Protein AF-A0A4R3KQB3-F1 (afdb_monomer_lite)

Organism: NCBI:txid496056

Radius of gyration: 24.51 Å; chains: 1; bounding box: 63×49×78 Å

Structure (mmCIF, N/CA/C/O backbone):
data_AF-A0A4R3KQB3-F1
#
_entry.id   AF-A0A4R3KQB3-F1
#
loop_
_atom_site.group_PDB
_atom_site.id
_atom_site.type_symbol
_atom_site.label_atom_id
_atom_site.label_alt_id
_atom_site.label_comp_id
_atom_site.label_asym_id
_atom_site.label_entity_id
_atom_site.label_seq_id
_atom_site.pdbx_PDB_ins_code
_atom_site.Cartn_x
_atom_site.Cartn_y
_atom_site.Cartn_z
_atom_site.occupancy
_atom_site.B_iso_or_equiv
_atom_site.auth_seq_id
_atom_site.auth_comp_id
_atom_site.auth_asym_id
_atom_site.auth_atom_id
_atom_site.pdbx_PDB_model_num
ATOM 1 N N . MET A 1 1 ? -39.737 34.691 57.017 1.00 41.12 1 MET A N 1
ATOM 2 C CA . MET A 1 1 ? -39.659 33.401 56.303 1.00 41.12 1 MET A CA 1
ATOM 3 C C . MET A 1 1 ? -38.590 33.532 55.230 1.00 41.12 1 MET A C 1
ATOM 5 O O . MET A 1 1 ? -38.744 34.349 54.334 1.00 41.12 1 MET A O 1
ATOM 9 N N . ASN A 1 2 ? -37.489 32.803 55.422 1.00 34.84 2 ASN A N 1
ATOM 10 C CA . ASN A 1 2 ? -36.414 32.495 54.461 1.00 34.84 2 ASN A CA 1
ATOM 11 C C . ASN A 1 2 ? -37.022 31.913 53.158 1.00 34.84 2 ASN A C 1
ATOM 13 O O . ASN A 1 2 ? -38.152 31.440 53.210 1.00 34.84 2 ASN A O 1
ATOM 17 N N . SER A 1 3 ? -36.413 31.830 51.975 1.00 37.66 3 SER A N 1
ATOM 18 C CA . SER A 1 3 ? -35.065 32.058 51.437 1.00 37.66 3 SER A CA 1
ATOM 19 C C . SER A 1 3 ? -35.160 31.828 49.916 1.00 37.66 3 SER A C 1
ATOM 21 O O . SER A 1 3 ? -35.868 30.925 49.488 1.00 37.66 3 SER A O 1
ATOM 23 N N . GLU A 1 4 ? -34.424 32.624 49.146 1.00 45.06 4 GLU A N 1
ATOM 24 C CA . GLU A 1 4 ? -33.653 32.274 47.939 1.00 45.06 4 GLU A CA 1
ATOM 25 C C . GLU A 1 4 ? -34.172 31.302 46.840 1.00 45.06 4 GLU A C 1
ATOM 27 O O . GLU A 1 4 ? -34.366 30.110 47.038 1.00 45.06 4 GLU A O 1
ATOM 32 N N . ASN A 1 5 ? -34.079 31.837 45.611 1.00 39.31 5 ASN A N 1
ATOM 33 C CA . ASN A 1 5 ? -33.344 31.314 44.442 1.00 39.31 5 ASN A CA 1
ATOM 34 C C . ASN A 1 5 ? -34.011 30.481 43.319 1.00 39.31 5 ASN A C 1
ATOM 36 O O . ASN A 1 5 ? -34.298 29.300 43.443 1.00 39.31 5 ASN A O 1
ATOM 40 N N . THR A 1 6 ? -33.956 31.111 42.132 1.00 44.25 6 THR A N 1
ATOM 41 C CA . THR A 1 6 ? -33.338 30.621 40.880 1.00 44.25 6 THR A CA 1
ATOM 42 C C . THR A 1 6 ? -34.015 29.507 40.077 1.00 44.25 6 THR A C 1
ATOM 44 O O . THR A 1 6 ? -33.903 28.334 40.403 1.00 44.25 6 THR A O 1
ATOM 47 N N . THR A 1 7 ? -34.468 29.858 38.864 1.00 42.91 7 THR A N 1
ATOM 48 C CA . THR A 1 7 ? -34.022 29.222 37.595 1.00 42.91 7 THR A CA 1
ATOM 49 C C . THR A 1 7 ? -34.316 30.187 36.430 1.00 42.91 7 THR A C 1
ATOM 51 O O . THR A 1 7 ? -35.461 30.401 36.058 1.00 42.91 7 THR A O 1
ATOM 54 N N . ARG A 1 8 ? -33.389 31.073 36.047 1.00 41.16 8 ARG A N 1
ATOM 55 C CA . ARG A 1 8 ? -32.377 30.938 34.977 1.00 41.16 8 ARG A CA 1
ATOM 56 C C . ARG A 1 8 ? -32.925 30.420 33.633 1.00 41.16 8 ARG A C 1
ATOM 58 O O . ARG A 1 8 ? -33.374 29.291 33.503 1.00 41.16 8 ARG A O 1
ATOM 65 N N . THR A 1 9 ? -32.821 31.298 32.640 1.00 47.97 9 THR A N 1
ATOM 66 C CA . THR A 1 9 ? -33.126 31.137 31.216 1.00 47.97 9 THR A CA 1
ATOM 67 C C . THR A 1 9 ? -32.441 29.926 30.577 1.00 47.97 9 THR A C 1
ATOM 69 O O . THR A 1 9 ? -31.258 29.688 30.810 1.00 47.97 9 THR A O 1
ATOM 72 N N . VAL A 1 10 ? -33.127 29.239 29.656 1.00 47.41 10 VAL A N 1
ATOM 73 C CA . VAL A 1 10 ? -32.458 28.404 28.647 1.00 47.41 10 VAL A CA 1
ATOM 74 C C . VAL A 1 10 ? -32.983 28.795 27.272 1.00 47.41 10 VAL A C 1
ATOM 76 O O . VAL A 1 10 ? -34.023 28.340 26.807 1.00 47.41 10 VAL A O 1
ATOM 79 N N . LYS A 1 11 ? -32.237 29.696 26.621 1.00 48.09 11 LYS A N 1
ATOM 80 C CA . LYS A 1 11 ? -32.301 29.887 25.172 1.00 48.09 11 LYS A CA 1
ATOM 81 C C . LYS A 1 11 ? -32.080 28.519 24.532 1.00 48.09 11 LYS A C 1
ATOM 83 O O . LYS A 1 11 ? -31.092 27.865 24.855 1.00 48.09 11 LYS A O 1
ATOM 88 N N . HIS A 1 12 ? -32.978 28.128 23.635 1.00 45.66 12 HIS A N 1
ATOM 89 C CA . HIS A 1 12 ? -32.886 26.942 22.788 1.00 45.66 12 HIS A CA 1
ATOM 90 C C . HIS A 1 12 ? -31.635 27.036 21.891 1.00 45.66 12 HIS A C 1
ATOM 92 O O . HIS A 1 12 ? -31.685 27.439 20.731 1.00 45.66 12 HIS A O 1
ATOM 98 N N . LYS A 1 13 ? -30.475 26.746 22.477 1.00 54.75 13 LYS A N 1
ATOM 99 C CA . LYS A 1 13 ? -29.158 26.684 21.851 1.00 54.75 13 LYS A CA 1
ATOM 100 C C . LYS A 1 13 ? -28.779 25.206 21.868 1.00 54.75 13 LYS A C 1
ATOM 102 O O . LYS A 1 13 ? -28.925 24.582 22.911 1.00 54.75 13 LYS A O 1
ATOM 107 N N . TYR A 1 14 ? -28.300 24.696 20.736 1.00 42.12 14 TYR A N 1
ATOM 108 C CA . TYR A 1 14 ? -27.950 23.295 20.443 1.00 42.12 14 TYR A CA 1
ATOM 109 C C . TYR A 1 14 ? -29.062 22.442 19.817 1.00 42.12 14 TYR A C 1
ATOM 111 O O . TYR A 1 14 ? -29.553 21.483 20.399 1.00 42.12 14 TYR A O 1
ATOM 119 N N . LEU A 1 15 ? -29.348 22.716 18.544 1.00 47.34 15 LEU A N 1
ATOM 120 C CA . LEU A 1 15 ? -29.460 21.619 17.583 1.00 47.34 15 LEU A CA 1
ATOM 121 C C . LEU A 1 15 ? -28.033 21.372 17.070 1.00 47.34 15 LEU A C 1
ATOM 123 O O . LEU A 1 15 ? -27.449 22.308 16.521 1.00 47.34 15 LEU A O 1
ATOM 127 N N . PRO A 1 16 ? -27.407 20.202 17.297 1.00 48.03 16 PRO A N 1
ATOM 128 C CA . PRO A 1 16 ? -26.085 19.956 16.748 1.00 48.03 16 PRO A CA 1
ATOM 129 C C . PRO A 1 16 ? -26.219 19.830 15.230 1.00 48.03 16 PRO A C 1
ATOM 131 O O . PRO A 1 16 ? -26.742 18.844 14.710 1.00 48.03 16 PRO A O 1
ATOM 134 N N . GLU A 1 17 ? -25.752 20.855 14.520 1.00 48.25 17 GLU A N 1
ATOM 135 C CA . GLU A 1 17 ? -25.461 20.779 13.094 1.00 48.25 17 GLU A CA 1
ATOM 136 C C . GLU A 1 17 ? -24.644 19.505 12.841 1.00 48.25 17 GLU A C 1
ATOM 138 O O . GLU A 1 17 ? -23.624 19.261 13.497 1.00 48.25 17 GLU A O 1
ATOM 143 N N . ARG A 1 18 ? -25.098 18.654 11.913 1.00 54.56 18 ARG A N 1
ATOM 144 C CA . ARG A 1 18 ? -24.304 17.508 11.464 1.00 54.56 18 ARG A CA 1
ATOM 145 C C . ARG A 1 18 ? -23.001 18.058 10.886 1.00 54.56 18 ARG A C 1
ATOM 147 O O . ARG A 1 18 ? -22.992 18.525 9.752 1.00 54.56 18 ARG A O 1
ATOM 154 N N . LYS A 1 19 ? -21.902 17.992 11.646 1.00 42.66 19 LYS A N 1
ATOM 155 C CA . LYS A 1 19 ? -20.562 18.287 11.129 1.00 42.66 19 LYS A CA 1
ATOM 156 C C . LYS A 1 19 ? -20.290 17.348 9.958 1.00 42.66 19 LYS A C 1
ATOM 158 O O . LYS A 1 19 ? -20.030 16.160 10.147 1.00 42.66 19 LYS A O 1
ATOM 163 N N . THR A 1 20 ? -20.352 17.869 8.741 1.00 46.00 20 THR A N 1
ATOM 164 C CA . THR A 1 20 ? -19.884 17.164 7.552 1.00 46.00 20 THR A CA 1
ATOM 165 C C . THR A 1 20 ? -18.359 17.122 7.614 1.00 46.00 20 THR A C 1
ATOM 167 O O . THR A 1 20 ? -17.689 18.049 7.167 1.00 46.00 20 THR A O 1
ATOM 170 N N . TYR A 1 21 ? -17.791 16.065 8.203 1.00 52.44 21 TYR A N 1
ATOM 171 C CA . TYR A 1 21 ? -16.358 15.769 8.105 1.00 52.44 21 TYR A CA 1
ATOM 172 C C . TYR A 1 21 ? -16.040 15.348 6.664 1.00 52.44 21 TYR A C 1
ATOM 174 O O . TYR A 1 21 ? -15.957 14.165 6.337 1.00 52.44 21 TYR A O 1
ATOM 182 N N . GLY A 1 22 ? -15.917 16.338 5.784 1.00 51.94 22 GLY A N 1
ATOM 183 C CA . GLY A 1 22 ? -15.695 16.163 4.351 1.00 51.94 22 GLY A CA 1
ATOM 184 C C . GLY A 1 22 ? -14.323 15.599 3.966 1.00 51.94 22 GLY A C 1
ATOM 185 O O . GLY A 1 22 ? -14.093 15.387 2.781 1.00 51.94 22 GLY A O 1
ATOM 186 N N . SER A 1 23 ? -13.408 15.332 4.909 1.00 52.44 23 SER A N 1
ATOM 187 C CA . SER A 1 23 ? -12.014 15.016 4.546 1.00 52.44 23 SER A CA 1
ATOM 188 C C . SER A 1 23 ? -11.146 14.272 5.576 1.00 52.44 23 SER A C 1
ATOM 190 O O . SER A 1 23 ? -10.038 13.883 5.217 1.00 52.44 23 SER A O 1
ATOM 192 N N . ASP A 1 24 ? -11.595 13.995 6.807 1.00 62.44 24 ASP A N 1
ATOM 193 C CA . ASP A 1 24 ? -10.672 13.600 7.904 1.00 62.44 24 ASP A CA 1
ATOM 194 C C . ASP A 1 24 ? -10.711 12.123 8.308 1.00 62.44 24 ASP A C 1
ATOM 196 O O . ASP A 1 24 ? -10.375 11.745 9.429 1.00 62.44 24 ASP A O 1
ATOM 200 N N . ILE A 1 25 ? -11.105 11.239 7.396 1.00 81.06 25 ILE A N 1
ATOM 201 C CA . ILE A 1 25 ? -10.982 9.807 7.659 1.00 81.06 25 ILE A CA 1
ATOM 202 C C . ILE A 1 25 ? -9.606 9.355 7.166 1.00 81.06 25 ILE A C 1
ATOM 204 O O . ILE A 1 25 ? -9.387 9.171 5.969 1.00 81.06 25 ILE A O 1
ATOM 208 N N . ARG A 1 26 ? -8.676 9.164 8.107 1.00 84.12 26 ARG A N 1
ATOM 209 C CA . ARG A 1 26 ? -7.267 8.802 7.859 1.00 84.12 26 ARG A CA 1
ATOM 210 C C . ARG A 1 26 ? -7.093 7.647 6.867 1.00 84.12 26 ARG A C 1
ATOM 212 O O . ARG A 1 26 ? -6.274 7.744 5.955 1.00 84.12 26 ARG A O 1
ATOM 219 N N . TRP A 1 27 ? -7.894 6.583 6.980 1.00 87.31 27 TRP A N 1
ATOM 220 C CA . TRP A 1 27 ? -7.807 5.451 6.049 1.00 87.31 27 TRP A CA 1
ATOM 221 C C . TRP A 1 27 ? -8.227 5.824 4.618 1.00 87.31 27 TRP A C 1
ATOM 223 O O . TRP A 1 27 ? -7.650 5.299 3.670 1.00 87.31 27 TRP A O 1
ATOM 233 N N . LYS A 1 28 ? -9.160 6.774 4.433 1.00 90.19 28 LYS A N 1
ATOM 234 C CA . LYS A 1 28 ? -9.552 7.279 3.103 1.00 90.19 28 LYS A CA 1
ATOM 235 C C . LYS A 1 28 ? -8.426 8.087 2.460 1.00 90.19 28 LYS A C 1
ATOM 237 O O . LYS A 1 28 ? -8.166 7.923 1.271 1.00 90.19 28 LYS A O 1
ATOM 242 N N . GLN A 1 29 ? -7.726 8.911 3.242 1.00 89.69 29 GLN A N 1
ATOM 243 C CA . GLN A 1 29 ? -6.551 9.654 2.769 1.00 89.69 29 GLN A CA 1
ATOM 244 C 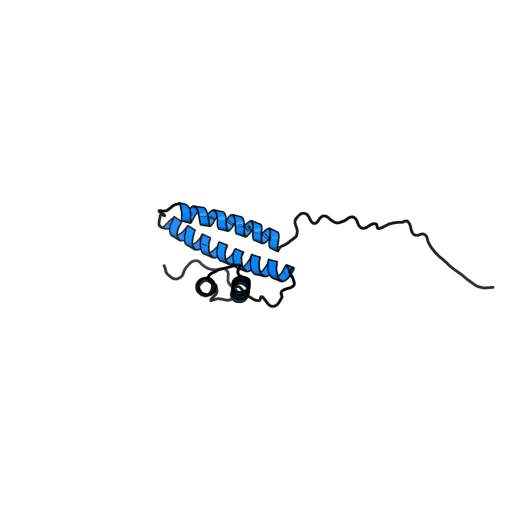C . GLN A 1 29 ? -5.418 8.701 2.364 1.00 89.69 29 GLN A C 1
ATOM 246 O O . GLN A 1 29 ? -4.840 8.837 1.287 1.00 89.69 29 GLN A O 1
ATOM 251 N N . ARG A 1 30 ? -5.140 7.676 3.182 1.00 91.69 30 ARG A N 1
ATOM 252 C CA . ARG A 1 30 ? -4.155 6.645 2.825 1.00 91.69 30 ARG A CA 1
ATOM 253 C C . ARG A 1 30 ? -4.562 5.858 1.586 1.00 91.69 30 ARG A C 1
ATOM 255 O O . ARG A 1 30 ? -3.711 5.602 0.741 1.00 91.69 30 ARG A O 1
ATOM 262 N N . LEU A 1 31 ? -5.844 5.521 1.447 1.00 93.12 31 LEU A N 1
ATOM 263 C CA . LEU A 1 31 ? -6.358 4.826 0.268 1.00 93.12 31 LEU A CA 1
ATOM 264 C C . LEU A 1 31 ? -6.164 5.665 -1.000 1.00 93.12 31 LEU A C 1
ATOM 266 O O . LEU A 1 31 ? -5.801 5.125 -2.040 1.00 93.12 31 LEU A O 1
ATOM 270 N N . HIS A 1 32 ? -6.364 6.981 -0.922 1.00 94.25 32 HIS A N 1
A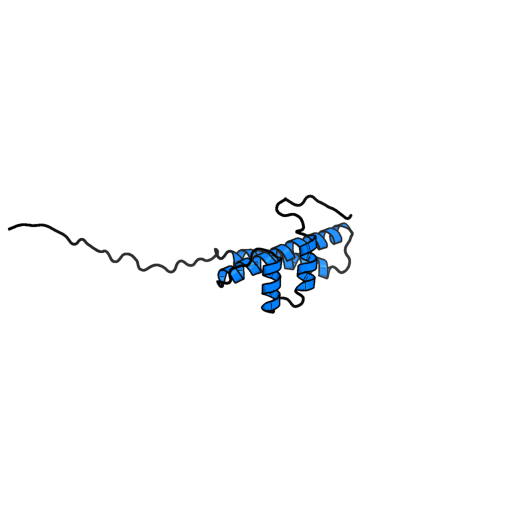TOM 271 C CA . HIS A 1 32 ? -6.077 7.889 -2.034 1.00 94.25 32 HIS A CA 1
ATOM 272 C C . HIS A 1 32 ? -4.600 7.858 -2.441 1.00 94.25 32 HIS A C 1
ATOM 274 O O . HIS A 1 32 ? -4.286 7.734 -3.624 1.00 94.25 32 HIS A O 1
ATOM 280 N N . ASN A 1 33 ? -3.690 7.902 -1.467 1.00 91.81 33 ASN A N 1
ATOM 281 C CA . ASN A 1 33 ? -2.253 7.817 -1.731 1.00 91.81 33 ASN A CA 1
ATOM 282 C C . ASN A 1 33 ? -1.862 6.459 -2.327 1.00 91.81 33 ASN A C 1
ATOM 284 O O . ASN A 1 33 ? -1.119 6.417 -3.303 1.00 91.81 33 ASN A O 1
ATOM 288 N N . TYR A 1 34 ? -2.422 5.364 -1.805 1.00 94.19 34 TYR A N 1
ATOM 289 C CA . TYR A 1 34 ? -2.241 4.025 -2.367 1.00 94.19 34 TYR A CA 1
ATOM 290 C C . TYR A 1 34 ? -2.717 3.944 -3.823 1.00 94.19 34 TYR A C 1
ATOM 292 O O . TYR A 1 34 ? -2.006 3.422 -4.671 1.00 94.19 34 TYR A O 1
ATOM 300 N N . LYS A 1 35 ? -3.882 4.509 -4.158 1.00 95.56 35 LYS A N 1
ATOM 301 C CA . LYS A 1 35 ? -4.382 4.510 -5.543 1.00 95.56 35 LYS A CA 1
ATOM 302 C C . LYS A 1 35 ? -3.445 5.247 -6.502 1.00 95.56 35 LYS A C 1
ATOM 304 O O . LYS A 1 35 ? -3.234 4.787 -7.620 1.00 95.56 35 LYS A O 1
ATOM 309 N N . LYS A 1 36 ? -2.863 6.370 -6.068 1.00 96.12 36 LYS A N 1
ATOM 310 C CA . LYS A 1 36 ? -1.858 7.104 -6.856 1.00 96.12 36 LYS A CA 1
ATOM 311 C C . LYS A 1 36 ? -0.585 6.281 -7.062 1.00 96.12 36 LYS A C 1
ATOM 313 O O . LYS A 1 36 ? -0.117 6.177 -8.190 1.00 96.12 36 LYS A O 1
ATOM 318 N N . ALA A 1 37 ? -0.076 5.682 -5.986 1.00 94.12 37 ALA A N 1
ATOM 319 C CA . ALA A 1 37 ? 1.074 4.781 -5.998 1.00 94.12 37 ALA A CA 1
ATOM 320 C C . ALA A 1 37 ? 0.881 3.617 -6.976 1.00 94.12 37 ALA A C 1
ATOM 322 O O . ALA A 1 37 ? 1.681 3.396 -7.881 1.00 94.12 37 ALA A O 1
ATOM 323 N N . PHE A 1 38 ? -0.261 2.945 -6.852 1.00 94.38 38 PHE A N 1
ATOM 324 C CA . PHE A 1 38 ? -0.634 1.816 -7.686 1.00 94.38 38 PHE A CA 1
ATOM 325 C C . PHE A 1 38 ? -0.770 2.205 -9.163 1.00 94.38 38 PHE A C 1
ATOM 327 O O . PHE A 1 38 ? -0.287 1.494 -10.035 1.00 94.38 38 PHE A O 1
ATOM 334 N N . SER A 1 39 ? -1.352 3.372 -9.459 1.00 95.38 39 SER A N 1
ATOM 335 C CA . SER A 1 39 ? -1.411 3.882 -10.833 1.00 95.38 39 SER A CA 1
ATOM 336 C C . SER A 1 39 ? -0.020 4.137 -11.420 1.00 95.38 39 SER A C 1
ATOM 338 O O . SER A 1 39 ? 0.189 3.885 -12.603 1.00 95.38 39 SER A O 1
ATOM 340 N N . GLN A 1 40 ? 0.938 4.610 -10.621 1.00 93.69 40 GLN A N 1
ATOM 341 C CA . GLN A 1 40 ? 2.315 4.787 -11.079 1.00 93.69 40 GLN A CA 1
ATOM 342 C C . GLN A 1 40 ? 3.012 3.443 -11.321 1.00 93.69 40 GLN A C 1
ATOM 344 O O . GLN A 1 40 ? 3.669 3.285 -12.347 1.00 93.69 40 GLN A O 1
ATOM 349 N N . LEU A 1 41 ? 2.828 2.473 -10.423 1.00 92.81 41 LEU A N 1
ATOM 350 C CA . LEU A 1 41 ? 3.328 1.109 -10.593 1.00 92.81 41 LEU A CA 1
ATOM 351 C C . LEU A 1 41 ? 2.789 0.471 -11.883 1.00 92.81 41 LEU A C 1
ATOM 353 O O . LEU A 1 41 ? 3.554 -0.106 -12.652 1.00 92.81 41 LEU A O 1
ATOM 357 N N . GLN A 1 42 ? 1.494 0.644 -12.162 1.00 93.81 42 GLN A N 1
ATOM 358 C CA . GLN A 1 42 ? 0.862 0.123 -13.373 1.00 93.81 42 GLN A CA 1
ATOM 359 C C . GLN A 1 42 ? 1.532 0.661 -14.645 1.00 93.81 42 GLN A C 1
ATOM 361 O O . GLN A 1 42 ? 1.800 -0.106 -15.562 1.00 93.81 42 GLN A O 1
ATOM 366 N N . LYS A 1 43 ? 1.908 1.947 -14.673 1.00 93.00 43 LYS A N 1
ATOM 367 C CA . LYS A 1 43 ? 2.627 2.532 -15.819 1.00 93.00 43 LYS A CA 1
ATOM 368 C C . LYS A 1 43 ? 3.974 1.860 -16.083 1.00 93.00 43 LYS A C 1
ATOM 370 O O . LYS A 1 43 ? 4.363 1.755 -17.241 1.00 93.00 43 LYS A O 1
ATOM 375 N N . PHE A 1 44 ? 4.692 1.434 -15.040 1.00 90.88 44 PHE A N 1
ATOM 376 C CA . PHE A 1 44 ? 5.939 0.684 -15.215 1.00 90.88 44 PHE A CA 1
ATOM 377 C C . PHE A 1 44 ? 5.670 -0.709 -15.793 1.00 90.88 44 PHE A C 1
ATOM 379 O O . PHE A 1 44 ? 6.347 -1.115 -16.733 1.00 90.88 44 PHE A O 1
ATOM 386 N N . ILE A 1 45 ? 4.653 -1.409 -15.281 1.00 89.25 45 ILE A N 1
ATOM 387 C CA . ILE A 1 45 ? 4.261 -2.746 -15.757 1.00 89.25 45 ILE A CA 1
ATOM 388 C C . ILE A 1 45 ? 3.815 -2.700 -17.228 1.00 89.25 45 ILE A C 1
ATOM 390 O O . ILE A 1 45 ? 4.202 -3.552 -18.028 1.00 89.25 45 ILE A O 1
ATOM 394 N N . ASP A 1 46 ? 3.055 -1.674 -17.610 1.00 92.56 46 ASP A N 1
ATOM 395 C CA . ASP A 1 46 ? 2.515 -1.528 -18.964 1.00 92.56 46 ASP A CA 1
ATOM 396 C C . ASP A 1 46 ? 3.601 -1.213 -20.010 1.00 92.56 46 ASP A C 1
ATOM 398 O O . ASP A 1 46 ? 3.401 -1.451 -21.203 1.00 92.56 46 ASP A O 1
ATOM 402 N N . LYS A 1 47 ? 4.768 -0.707 -19.585 1.00 87.38 47 LYS A N 1
ATOM 403 C CA . LYS A 1 47 ? 5.838 -0.248 -20.482 1.00 87.38 47 LYS A CA 1
ATOM 404 C C . LYS A 1 47 ? 6.561 -1.385 -21.225 1.00 87.38 47 LYS A C 1
ATOM 406 O O . LYS A 1 47 ? 7.228 -1.102 -22.215 1.00 87.38 47 LYS A O 1
ATOM 411 N N . ARG A 1 48 ? 6.378 -2.654 -20.820 1.00 76.31 48 ARG A N 1
ATOM 412 C CA . ARG A 1 48 ? 6.924 -3.920 -21.389 1.00 76.31 48 ARG A CA 1
ATOM 413 C C . ARG A 1 48 ? 8.454 -4.043 -21.494 1.00 76.31 48 ARG A C 1
ATOM 415 O O . ARG A 1 48 ? 8.962 -5.142 -21.314 1.00 76.31 48 ARG A O 1
ATOM 422 N N . THR A 1 49 ? 9.176 -2.963 -21.767 1.00 90.44 49 THR A N 1
ATOM 423 C CA . THR A 1 49 ? 10.640 -2.878 -21.817 1.00 90.44 49 THR A CA 1
ATOM 424 C C . THR A 1 49 ? 11.091 -1.692 -20.977 1.00 90.44 49 THR A C 1
ATOM 426 O O . THR A 1 49 ? 10.685 -0.558 -21.244 1.00 90.44 49 THR A O 1
ATOM 429 N N . LEU A 1 50 ? 11.917 -1.959 -19.970 1.00 91.25 50 LEU A N 1
ATOM 430 C CA . LEU A 1 50 ? 12.466 -0.967 -19.051 1.00 91.25 50 LEU A CA 1
ATOM 431 C C . LEU A 1 50 ? 13.979 -0.891 -19.261 1.00 91.25 50 LEU A C 1
ATOM 433 O O . LEU A 1 50 ? 14.609 -1.888 -19.604 1.00 91.25 50 LEU A O 1
ATOM 437 N N . ASN A 1 51 ? 14.556 0.296 -19.091 1.00 93.75 51 ASN A N 1
ATOM 438 C CA . ASN A 1 51 ? 16.006 0.417 -18.934 1.00 93.75 51 ASN A CA 1
ATOM 439 C C . ASN A 1 51 ? 16.413 0.167 -17.469 1.00 93.75 51 ASN A C 1
ATOM 441 O O . ASN A 1 51 ? 15.561 0.135 -16.586 1.00 93.75 51 ASN A O 1
ATOM 445 N N . GLU A 1 52 ? 17.713 0.060 -17.201 1.00 92.00 52 GLU A N 1
ATOM 446 C CA . GLU A 1 52 ? 18.256 -0.225 -15.863 1.00 92.00 52 GLU A CA 1
ATOM 447 C C . GLU A 1 52 ? 17.737 0.730 -14.764 1.00 92.00 52 GLU A C 1
ATOM 449 O O . GLU A 1 52 ? 17.349 0.297 -13.679 1.00 92.00 52 GLU A O 1
ATOM 454 N N . LEU A 1 53 ? 17.646 2.034 -15.049 1.00 91.75 53 LEU A N 1
ATOM 455 C CA . LEU A 1 53 ? 17.122 3.019 -14.092 1.00 91.75 53 LEU A CA 1
ATOM 456 C C . LEU A 1 53 ? 15.617 2.850 -13.859 1.00 91.75 53 LEU A C 1
ATOM 458 O O . LEU A 1 53 ? 15.108 3.082 -12.763 1.00 91.75 53 LEU A O 1
ATOM 462 N N . GLU A 1 54 ? 14.884 2.459 -14.893 1.00 91.38 54 GLU A N 1
ATOM 463 C CA . GLU A 1 54 ? 13.449 2.219 -14.815 1.00 91.38 54 GLU A CA 1
ATOM 464 C C . GLU A 1 54 ? 13.117 0.905 -14.109 1.00 91.38 54 GLU A C 1
ATOM 466 O O . GLU A 1 54 ? 12.096 0.840 -13.430 1.00 91.38 54 GLU A O 1
ATOM 471 N N . GLU A 1 55 ? 13.978 -0.108 -14.202 1.00 90.81 55 GLU A N 1
ATOM 472 C CA . GLU A 1 55 ? 13.883 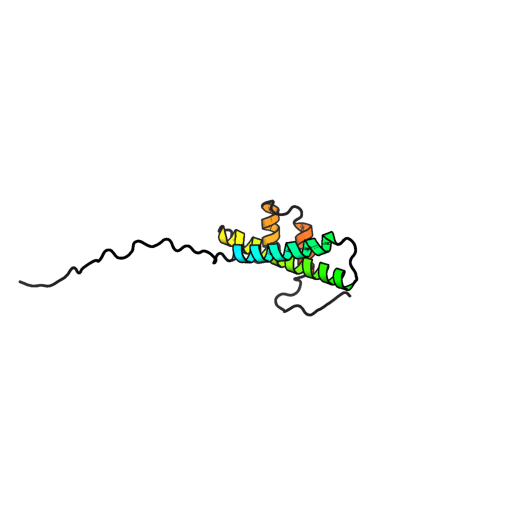-1.330 -13.398 1.00 90.81 55 GLU A CA 1
ATOM 473 C C . GLU A 1 55 ? 14.052 -1.018 -11.907 1.00 90.81 55 GLU A C 1
ATOM 475 O O . GLU A 1 55 ? 13.228 -1.434 -11.090 1.00 90.81 55 GLU A O 1
ATOM 480 N N . GLN A 1 56 ? 15.045 -0.198 -11.546 1.00 90.75 56 GLN A N 1
ATOM 481 C CA . GLN A 1 56 ? 15.192 0.298 -10.173 1.00 90.75 56 GLN A CA 1
ATOM 482 C C . GLN A 1 56 ? 13.969 1.117 -9.732 1.00 90.75 56 GLN A C 1
ATOM 484 O O . GLN A 1 56 ? 13.460 0.947 -8.622 1.00 90.75 56 GLN A O 1
ATOM 489 N N . GLY A 1 57 ? 13.449 1.968 -10.621 1.00 92.00 57 GLY A N 1
ATOM 490 C CA . GLY A 1 57 ? 12.222 2.730 -10.393 1.00 92.00 57 GLY A CA 1
ATOM 491 C C . GLY A 1 57 ? 10.994 1.844 -10.174 1.00 92.00 57 GLY A C 1
ATOM 492 O O . GLY A 1 57 ? 10.183 2.135 -9.294 1.00 92.00 57 GLY A O 1
ATOM 493 N N . LEU A 1 58 ? 10.870 0.743 -10.921 1.00 91.69 58 LEU A N 1
ATOM 494 C CA . LEU A 1 58 ? 9.815 -0.255 -10.754 1.00 91.69 58 LEU A CA 1
ATOM 495 C C . LEU A 1 58 ? 9.914 -0.935 -9.384 1.00 91.69 58 LEU A C 1
ATOM 497 O O . LEU A 1 58 ? 8.900 -1.021 -8.691 1.00 91.69 58 LEU A O 1
ATOM 501 N N . ILE A 1 59 ? 11.111 -1.371 -8.978 1.00 88.88 59 ILE A N 1
ATOM 502 C CA . ILE A 1 59 ? 11.342 -2.012 -7.672 1.00 88.88 59 ILE A CA 1
ATOM 503 C C . ILE A 1 59 ? 10.946 -1.059 -6.546 1.00 88.88 59 ILE A C 1
ATOM 505 O O . ILE A 1 59 ? 10.084 -1.391 -5.732 1.00 88.88 59 ILE A O 1
ATOM 509 N N . GLN A 1 60 ? 11.483 0.163 -6.556 1.00 89.50 60 GLN A N 1
ATOM 510 C CA . GLN A 1 60 ? 11.131 1.178 -5.566 1.00 89.50 60 GLN A CA 1
ATOM 511 C C . GLN A 1 60 ? 9.623 1.458 -5.580 1.00 89.50 60 GLN A C 1
ATOM 513 O O . GLN A 1 60 ? 9.008 1.612 -4.520 1.00 89.50 60 GLN A O 1
ATOM 518 N N . SER A 1 61 ? 9.016 1.504 -6.776 1.00 92.00 61 SER A N 1
ATOM 519 C CA . SER A 1 61 ? 7.583 1.739 -6.930 1.00 92.00 61 SER A CA 1
ATOM 520 C C . SER A 1 61 ? 6.717 0.640 -6.356 1.00 92.00 61 SER A C 1
ATOM 522 O O . SER A 1 61 ? 5.655 0.923 -5.797 1.00 92.00 61 SER A O 1
ATOM 524 N N . PHE A 1 62 ? 7.164 -0.599 -6.480 1.00 89.81 62 PHE A N 1
ATOM 525 C CA . PHE A 1 62 ? 6.512 -1.747 -5.891 1.00 89.81 62 PHE A CA 1
ATOM 526 C C . PHE A 1 62 ? 6.591 -1.699 -4.361 1.00 89.81 62 PHE A C 1
ATOM 528 O O . PHE A 1 62 ? 5.552 -1.762 -3.702 1.00 89.81 62 PHE A O 1
ATOM 535 N N . GLU A 1 63 ? 7.779 -1.464 -3.798 1.00 88.00 63 GLU A N 1
ATOM 536 C CA . GLU A 1 63 ? 8.008 -1.436 -2.347 1.00 88.00 63 GLU A CA 1
ATOM 537 C C . GLU A 1 63 ? 7.123 -0.411 -1.626 1.00 88.00 63 GLU A C 1
ATOM 539 O O . GLU A 1 63 ? 6.382 -0.766 -0.703 1.00 88.00 63 GLU A O 1
ATOM 544 N N . TYR A 1 64 ? 7.124 0.853 -2.072 1.00 88.81 64 TYR A N 1
ATOM 545 C CA . TYR A 1 64 ? 6.309 1.878 -1.408 1.00 88.81 64 TYR A CA 1
ATOM 546 C C . TYR A 1 64 ? 4.804 1.649 -1.631 1.00 88.81 64 TYR A C 1
ATOM 548 O O . TYR A 1 64 ? 3.985 1.986 -0.772 1.00 88.81 64 TYR A O 1
ATOM 556 N N . THR A 1 65 ? 4.408 1.043 -2.759 1.00 91.94 65 THR A N 1
ATOM 557 C CA . THR A 1 65 ? 3.005 0.676 -3.015 1.00 91.94 65 THR A CA 1
ATOM 558 C C . THR A 1 65 ? 2.546 -0.424 -2.058 1.00 91.94 65 THR A C 1
ATOM 560 O O . THR A 1 65 ? 1.458 -0.320 -1.483 1.00 91.94 65 THR A O 1
ATOM 563 N N . CYS A 1 66 ? 3.377 -1.444 -1.830 1.00 88.88 66 CYS A N 1
ATOM 564 C CA . CYS A 1 66 ? 3.123 -2.493 -0.845 1.00 88.88 66 CYS A CA 1
ATOM 565 C C . CYS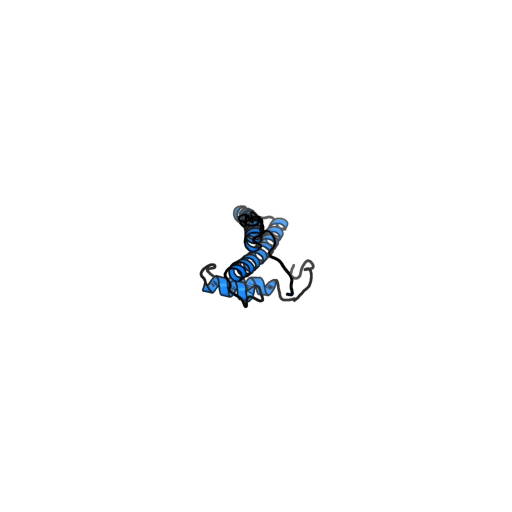 A 1 66 ? 3.069 -1.931 0.580 1.00 88.88 66 CYS A C 1
ATOM 567 O O . CYS A 1 66 ? 2.183 -2.311 1.352 1.00 88.88 66 CYS A O 1
ATOM 569 N N . GLU A 1 67 ? 3.950 -0.984 0.918 1.00 88.94 67 GLU A N 1
ATOM 570 C CA . GLU A 1 67 ? 3.927 -0.312 2.217 1.00 88.94 67 GLU A CA 1
ATOM 571 C C . GLU A 1 67 ? 2.609 0.443 2.455 1.00 88.94 67 GLU A C 1
ATOM 573 O O . GLU A 1 67 ? 1.977 0.343 3.514 1.00 88.94 67 GLU A O 1
ATOM 578 N N . LEU A 1 68 ? 2.154 1.188 1.448 1.00 91.19 68 LEU A N 1
ATOM 579 C CA . LEU A 1 68 ? 0.875 1.886 1.505 1.00 91.19 68 LEU A CA 1
ATOM 580 C C . LEU A 1 68 ? -0.297 0.906 1.620 1.00 91.19 68 LEU A C 1
ATOM 582 O O . LEU A 1 68 ? -1.214 1.172 2.398 1.00 91.19 68 LEU A O 1
ATOM 586 N N . ALA A 1 69 ? -0.257 -0.226 0.913 1.00 91.12 69 ALA A N 1
ATOM 587 C CA . ALA A 1 69 ? -1.316 -1.231 0.939 1.00 91.12 69 ALA A CA 1
ATOM 588 C C . ALA A 1 69 ? -1.569 -1.767 2.357 1.00 91.12 69 ALA A C 1
ATOM 590 O O . ALA A 1 69 ? -2.696 -1.696 2.852 1.00 91.12 69 ALA A O 1
ATOM 591 N N . TRP A 1 70 ? -0.531 -2.242 3.059 1.00 89.50 70 TRP A N 1
ATOM 592 C CA . TRP A 1 70 ? -0.720 -2.796 4.405 1.00 89.50 70 TRP A CA 1
ATOM 593 C C . TRP A 1 70 ? -1.101 -1.717 5.430 1.00 89.50 70 TRP A C 1
ATOM 595 O O . TRP A 1 70 ? -1.875 -1.985 6.351 1.00 89.50 70 TRP A O 1
ATOM 605 N N . ASN A 1 71 ? -0.633 -0.477 5.250 1.00 90.75 71 ASN A N 1
ATOM 606 C CA . ASN A 1 71 ? -1.043 0.654 6.082 1.00 90.75 71 ASN A CA 1
ATOM 607 C C . ASN A 1 71 ? -2.520 1.027 5.884 1.00 90.75 71 ASN A C 1
ATOM 609 O O . ASN A 1 71 ? -3.202 1.343 6.860 1.00 90.75 71 ASN A O 1
ATOM 613 N N . VAL A 1 72 ? -3.026 0.985 4.647 1.00 92.62 72 VAL A N 1
ATOM 614 C CA . VAL A 1 72 ? -4.455 1.178 4.351 1.00 92.62 72 VAL A CA 1
ATOM 615 C C . VAL A 1 72 ? -5.278 0.081 5.006 1.00 92.62 72 VAL A C 1
ATOM 617 O O . VAL A 1 72 ? -6.246 0.395 5.691 1.00 92.62 72 VAL A O 1
ATOM 620 N N . THR A 1 73 ? -4.873 -1.180 4.852 1.00 90.69 73 THR A N 1
ATOM 621 C CA . THR A 1 73 ? -5.538 -2.331 5.475 1.00 90.69 73 THR A CA 1
ATOM 622 C C . THR A 1 73 ? -5.614 -2.172 6.988 1.00 90.69 73 THR A C 1
ATOM 624 O O . THR A 1 73 ? -6.694 -2.283 7.566 1.00 90.69 73 THR A O 1
ATOM 627 N N . LYS A 1 74 ? -4.489 -1.842 7.632 1.00 90.69 74 LYS A N 1
ATOM 628 C CA . LYS A 1 74 ? -4.434 -1.588 9.073 1.00 90.69 74 LYS A CA 1
ATOM 629 C C . LYS A 1 74 ? -5.401 -0.481 9.488 1.00 90.69 74 LYS A C 1
ATOM 631 O O . LYS A 1 74 ? -6.235 -0.708 10.362 1.00 90.69 74 LYS A O 1
ATOM 636 N N . ASP A 1 75 ? -5.313 0.696 8.867 1.00 90.44 75 ASP A N 1
ATOM 637 C CA . ASP A 1 75 ? -6.125 1.854 9.257 1.00 90.44 75 ASP A CA 1
ATOM 638 C C . ASP A 1 75 ? -7.622 1.622 8.951 1.00 90.44 75 ASP A C 1
ATOM 640 O O . ASP A 1 75 ? -8.481 2.055 9.720 1.00 90.44 75 ASP A O 1
ATOM 644 N N . TYR A 1 76 ? -7.950 0.906 7.868 1.00 91.88 76 TYR A N 1
ATOM 645 C CA . TYR A 1 76 ? -9.321 0.532 7.513 1.00 91.88 76 TYR A CA 1
ATOM 646 C C . TYR A 1 76 ? -9.929 -0.414 8.549 1.00 91.88 76 TYR A C 1
ATOM 648 O O . TYR A 1 76 ? -10.996 -0.128 9.086 1.00 91.88 76 TYR A O 1
ATOM 656 N N . TYR A 1 77 ? -9.243 -1.507 8.880 1.00 90.12 77 TYR A N 1
ATOM 657 C CA . TYR A 1 77 ? -9.752 -2.480 9.845 1.00 90.12 77 TYR A CA 1
ATOM 658 C C . TYR A 1 77 ? -9.772 -1.937 11.273 1.00 90.12 77 TYR A C 1
ATOM 660 O O . TYR A 1 77 ? -10.738 -2.182 11.994 1.00 90.12 77 TYR A O 1
ATOM 668 N N . THR A 1 78 ? -8.800 -1.100 11.641 1.00 89.81 78 THR A N 1
ATOM 669 C CA . THR A 1 78 ? -8.835 -0.352 12.907 1.00 89.81 78 THR A CA 1
ATOM 670 C C . THR A 1 78 ? -10.081 0.536 12.978 1.00 89.81 78 THR A C 1
ATOM 672 O O . THR A 1 78 ? -10.770 0.556 13.994 1.00 89.81 78 THR A O 1
ATOM 675 N N . PHE A 1 79 ? -10.433 1.222 11.883 1.00 89.06 79 PHE A N 1
ATOM 676 C CA . PHE A 1 79 ? -11.662 2.018 11.804 1.00 89.06 79 PHE A CA 1
ATOM 677 C C . PHE A 1 79 ? -12.943 1.166 11.869 1.00 89.06 79 PHE A C 1
ATOM 679 O O . PHE A 1 79 ? -13.954 1.635 12.381 1.00 89.06 79 PHE A O 1
ATOM 686 N N . GLN A 1 80 ? -12.910 -0.086 11.400 1.00 88.44 80 GLN A N 1
ATOM 687 C CA . GLN A 1 80 ? -14.011 -1.052 11.544 1.00 88.44 80 GLN A CA 1
ATOM 688 C C . GLN A 1 80 ? -14.099 -1.678 12.954 1.00 88.44 80 GLN A C 1
ATOM 690 O O . GLN A 1 80 ? -14.962 -2.519 13.190 1.00 88.44 80 GLN A O 1
ATOM 695 N N . GLY A 1 81 ? -13.213 -1.308 13.887 1.00 89.56 81 GLY A N 1
ATOM 696 C CA . GLY A 1 81 ? -13.174 -1.857 15.247 1.00 89.56 81 GLY A CA 1
ATOM 697 C C . GLY A 1 81 ? -12.350 -3.141 15.399 1.00 89.56 81 GLY A C 1
ATOM 698 O O . GLY A 1 81 ? -12.357 -3.751 16.466 1.00 89.56 81 GLY A O 1
ATOM 699 N N . VAL A 1 82 ? -11.616 -3.559 14.364 1.00 88.56 82 VAL A N 1
ATOM 700 C CA . VAL A 1 82 ? -10.692 -4.699 14.432 1.00 88.56 82 VAL A CA 1
ATOM 701 C C . VAL A 1 82 ? -9.344 -4.213 14.969 1.00 88.56 82 VAL A C 1
ATOM 703 O O . VAL A 1 82 ? -8.598 -3.519 14.280 1.00 88.56 82 VAL A O 1
ATOM 706 N N . GLY A 1 83 ? -9.042 -4.570 16.218 1.00 85.81 83 GLY A N 1
ATOM 707 C CA . GLY A 1 83 ? -7.768 -4.270 16.877 1.00 85.81 83 GLY A CA 1
ATOM 708 C C . GLY A 1 83 ? -6.697 -5.349 16.677 1.00 85.81 83 GLY A C 1
ATOM 709 O O . GLY A 1 83 ? -6.911 -6.350 15.998 1.00 85.81 83 GLY A O 1
ATOM 710 N N . GLY A 1 84 ? -5.530 -5.147 17.299 1.00 85.62 84 GLY A N 1
ATOM 711 C CA . GLY A 1 84 ? -4.457 -6.152 17.355 1.00 85.62 84 GLY A CA 1
ATOM 712 C C . GLY A 1 84 ? -3.529 -6.210 16.137 1.00 85.62 84 GLY A C 1
ATOM 713 O O . GLY A 1 84 ? -2.656 -7.066 16.090 1.00 85.62 84 GLY A O 1
AT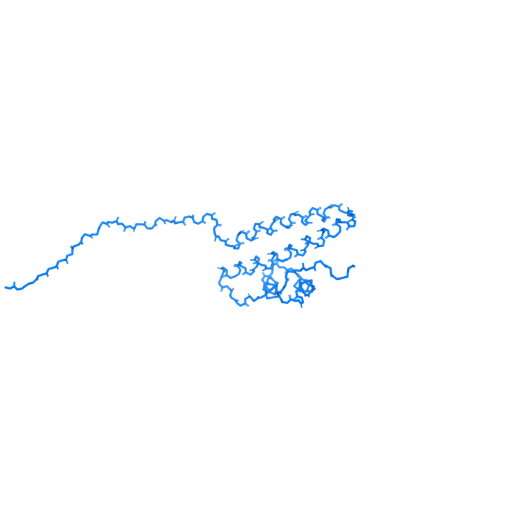OM 714 N N . ILE A 1 85 ? -3.676 -5.298 15.172 1.00 88.56 85 ILE A N 1
ATOM 715 C CA . ILE A 1 85 ? -2.811 -5.223 13.987 1.00 88.56 85 ILE A CA 1
ATOM 716 C C . ILE A 1 85 ? -1.552 -4.419 14.343 1.00 88.56 85 ILE A C 1
ATOM 718 O O . ILE A 1 85 ? -1.573 -3.187 14.308 1.00 88.56 85 ILE A O 1
ATOM 722 N N . GLN A 1 86 ? -0.464 -5.102 14.706 1.00 84.00 86 GLN A N 1
ATOM 723 C CA . GLN A 1 86 ? 0.773 -4.447 15.154 1.00 84.00 86 GLN A CA 1
ATOM 724 C C . GLN A 1 86 ? 1.706 -4.118 13.986 1.00 84.00 86 GLN A C 1
ATOM 726 O O . GLN A 1 86 ? 2.378 -3.087 13.993 1.00 84.00 86 GLN A O 1
ATOM 731 N N . GLY A 1 87 ? 1.724 -4.964 12.954 1.00 84.62 87 GLY A N 1
ATOM 732 C CA . GLY A 1 87 ? 2.649 -4.815 11.833 1.00 84.62 87 GLY A CA 1
ATOM 733 C C . GLY A 1 87 ? 2.082 -5.213 10.478 1.00 84.62 87 GLY A C 1
ATOM 734 O O . GLY A 1 87 ? 0.940 -5.659 10.344 1.00 84.62 87 GLY A O 1
ATOM 735 N N . SER A 1 88 ? 2.927 -5.069 9.457 1.00 85.88 88 SER A N 1
ATOM 736 C CA . SER A 1 88 ? 2.616 -5.425 8.071 1.00 85.88 88 SER A CA 1
ATOM 737 C C . SER A 1 88 ? 2.196 -6.893 7.941 1.00 85.88 88 SER A C 1
ATOM 739 O O . SER A 1 88 ? 1.202 -7.188 7.286 1.00 85.88 88 SER A O 1
ATOM 741 N N . ARG A 1 89 ? 2.857 -7.811 8.659 1.00 86.69 89 ARG A N 1
ATOM 742 C CA . ARG A 1 89 ? 2.500 -9.239 8.684 1.00 86.69 89 ARG A CA 1
ATOM 743 C C . ARG A 1 89 ? 1.071 -9.492 9.174 1.00 86.69 89 ARG A C 1
ATOM 745 O O . ARG A 1 89 ? 0.365 -10.298 8.573 1.00 86.69 89 ARG A O 1
ATOM 752 N N . ASP A 1 90 ? 0.640 -8.812 10.234 1.00 88.38 90 ASP A N 1
ATOM 753 C CA . ASP A 1 90 ? -0.712 -8.976 10.783 1.00 88.38 90 ASP A CA 1
ATOM 754 C C . ASP A 1 90 ? -1.759 -8.412 9.826 1.00 88.38 90 ASP A C 1
ATOM 756 O O . ASP A 1 90 ? -2.788 -9.040 9.587 1.00 88.38 90 ASP A O 1
ATOM 760 N N . ALA A 1 91 ? -1.466 -7.256 9.222 1.00 89.50 91 ALA A N 1
ATOM 761 C CA . ALA A 1 91 ? -2.335 -6.634 8.232 1.00 89.50 91 ALA A CA 1
ATOM 762 C C . ALA A 1 91 ? -2.504 -7.523 6.988 1.00 89.50 91 ALA A C 1
ATOM 764 O O . ALA A 1 91 ? -3.625 -7.709 6.521 1.00 89.50 91 ALA A O 1
ATOM 765 N N . ILE A 1 92 ? -1.419 -8.111 6.476 1.00 88.44 92 ILE A N 1
ATOM 766 C CA . ILE A 1 92 ? -1.455 -9.010 5.315 1.00 88.44 92 ILE A CA 1
ATOM 767 C C . ILE A 1 92 ? -2.179 -10.319 5.635 1.00 88.44 92 ILE A C 1
ATOM 769 O O . ILE A 1 92 ? -3.029 -10.742 4.856 1.00 88.44 92 ILE A O 1
ATOM 773 N N . ARG A 1 93 ? -1.933 -10.928 6.801 1.00 89.50 93 ARG A N 1
ATOM 774 C CA . ARG A 1 93 ? -2.695 -12.108 7.251 1.00 89.50 93 ARG A CA 1
ATOM 775 C C . ARG A 1 93 ? -4.185 -11.813 7.355 1.00 89.50 93 ARG A C 1
ATOM 777 O O . ARG A 1 93 ? -5.001 -12.607 6.899 1.00 89.50 93 ARG A O 1
ATOM 784 N N . LEU A 1 94 ? -4.541 -10.665 7.929 1.00 89.44 94 LEU A N 1
ATOM 785 C CA . LEU A 1 94 ? -5.930 -10.235 8.017 1.00 89.44 94 LEU A CA 1
ATOM 786 C C . LEU A 1 94 ? -6.538 -10.035 6.625 1.00 89.44 94 LEU A C 1
ATOM 788 O O . LEU A 1 94 ? -7.642 -10.511 6.382 1.00 89.44 94 LEU A O 1
ATOM 792 N N . ALA A 1 95 ? -5.822 -9.383 5.707 1.00 87.44 95 ALA A N 1
ATOM 793 C CA . ALA A 1 95 ? -6.268 -9.195 4.330 1.00 87.44 95 ALA A CA 1
ATOM 794 C C . ALA A 1 95 ? -6.490 -10.532 3.608 1.00 87.44 95 ALA A C 1
ATOM 796 O O . ALA A 1 95 ? -7.519 -10.701 2.957 1.00 87.44 95 ALA A O 1
ATOM 797 N N . PHE A 1 96 ? -5.571 -11.488 3.764 1.00 88.38 96 PHE A N 1
ATOM 798 C CA . PHE A 1 96 ? -5.681 -12.824 3.178 1.00 88.38 96 PHE A CA 1
ATOM 799 C C . PHE A 1 96 ? -6.889 -13.582 3.738 1.00 88.38 96 PHE A C 1
ATOM 801 O O . PHE A 1 96 ? -7.752 -14.021 2.985 1.00 88.38 96 PHE A O 1
ATOM 808 N N . ASN A 1 97 ? -7.033 -13.623 5.065 1.00 88.62 97 ASN A N 1
ATOM 809 C CA . ASN A 1 97 ? -8.158 -14.285 5.734 1.00 88.62 97 ASN A CA 1
ATOM 810 C C . ASN A 1 97 ? -9.520 -13.667 5.380 1.00 88.62 97 ASN A C 1
ATOM 812 O O . ASN A 1 97 ? -10.552 -14.324 5.491 1.00 88.62 97 ASN A O 1
ATOM 816 N N . ARG A 1 98 ? -9.540 -12.388 4.994 1.00 87.19 98 ARG A N 1
ATOM 817 C CA . ARG A 1 98 ? -10.745 -11.654 4.581 1.00 87.19 98 ARG A CA 1
ATOM 818 C C . ARG A 1 98 ? -10.965 -11.670 3.064 1.00 87.19 98 ARG A C 1
ATOM 820 O O . ARG A 1 98 ? -11.904 -11.030 2.603 1.00 87.19 98 ARG A O 1
ATOM 827 N N . GLY A 1 99 ? -10.121 -12.372 2.304 1.00 85.50 99 GLY A N 1
ATOM 828 C CA . GLY A 1 99 ? -10.227 -12.493 0.849 1.00 85.50 99 GLY A CA 1
ATOM 829 C C . GLY A 1 99 ? -9.890 -11.216 0.075 1.00 85.50 99 GLY A C 1
ATOM 830 O O . GLY A 1 99 ? -10.266 -11.096 -1.086 1.00 85.50 99 GLY A O 1
ATOM 831 N N . LEU A 1 100 ? -9.202 -10.248 0.693 1.00 83.19 100 LEU A N 1
ATOM 832 C CA . LEU A 1 100 ? -8.755 -9.026 0.011 1.00 83.19 100 LEU A CA 1
ATOM 833 C C . LEU A 1 100 ? -7.538 -9.268 -0.891 1.00 83.19 100 LEU A C 1
ATOM 835 O O . LEU A 1 100 ? -7.322 -8.518 -1.839 1.00 83.19 100 LEU A O 1
ATOM 839 N N . ILE A 1 101 ? -6.732 -10.285 -0.579 1.00 82.62 101 ILE A N 1
ATOM 840 C CA . ILE A 1 101 ? -5.558 -10.691 -1.358 1.00 82.62 101 ILE A CA 1
ATOM 841 C C . ILE A 1 101 ? -5.577 -12.205 -1.572 1.00 82.62 101 ILE A C 1
ATOM 843 O O . ILE A 1 101 ? -6.016 -12.947 -0.696 1.00 82.62 101 ILE A O 1
ATOM 847 N N . GLY A 1 102 ? -5.092 -12.650 -2.733 1.00 79.62 102 GLY A N 1
ATOM 848 C CA . GLY A 1 102 ? -5.090 -14.067 -3.113 1.00 79.62 102 GLY A CA 1
ATOM 849 C C . GLY A 1 102 ? -3.877 -14.869 -2.633 1.00 79.62 102 GLY A C 1
ATOM 850 O O . GLY A 1 102 ? -4.004 -16.068 -2.426 1.00 79.62 102 GLY A O 1
ATOM 851 N N . ASP A 1 103 ? -2.721 -14.231 -2.426 1.00 80.50 103 ASP A N 1
ATOM 852 C CA . ASP A 1 103 ? -1.476 -14.902 -2.020 1.00 80.50 103 ASP A CA 1
ATOM 853 C C . ASP A 1 103 ? -0.855 -14.211 -0.798 1.00 80.50 103 ASP A C 1
ATOM 855 O O . ASP A 1 103 ? -0.043 -13.297 -0.917 1.00 80.50 103 ASP A O 1
ATOM 859 N N . GLY A 1 104 ? -1.262 -14.611 0.408 1.00 79.38 104 GLY A N 1
ATOM 860 C CA . GLY A 1 104 ? -0.735 -14.019 1.640 1.00 79.38 104 GLY A CA 1
ATOM 861 C C . GLY A 1 104 ? 0.758 -14.287 1.866 1.00 79.38 104 GLY A C 1
ATOM 862 O O . GLY A 1 104 ? 1.464 -13.416 2.376 1.00 79.38 104 GLY A O 1
ATOM 863 N N . GLU A 1 105 ? 1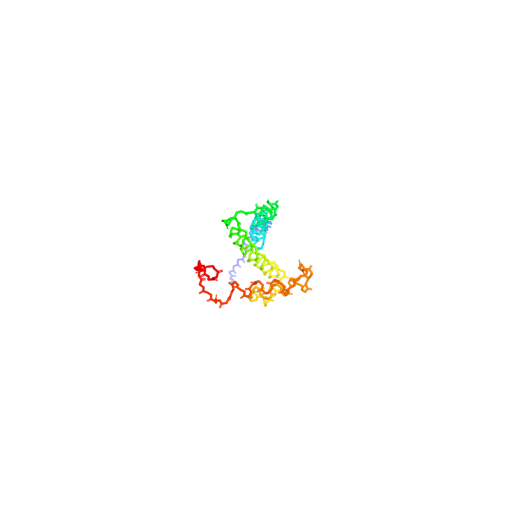.257 -15.461 1.472 1.00 78.38 105 GLU A N 1
ATOM 864 C CA . GLU A 1 105 ? 2.651 -15.864 1.701 1.00 78.38 105 GLU A CA 1
ATOM 865 C C . GLU A 1 105 ? 3.617 -15.114 0.778 1.00 78.38 105 GLU A C 1
ATOM 867 O O . GLU A 1 105 ? 4.649 -14.630 1.250 1.00 78.38 105 GLU A O 1
ATOM 872 N N . GLY A 1 106 ? 3.261 -14.912 -0.496 1.00 79.31 106 GLY A N 1
ATOM 873 C CA . GLY A 1 106 ? 4.041 -14.080 -1.417 1.00 79.31 106 GLY A CA 1
ATOM 874 C C . GLY A 1 106 ? 4.220 -12.649 -0.901 1.00 79.31 106 GLY A C 1
ATOM 875 O O . GLY A 1 106 ? 5.332 -12.112 -0.888 1.00 79.31 106 GLY A O 1
ATOM 876 N N . TRP A 1 107 ? 3.149 -12.058 -0.362 1.00 78.81 107 TRP A N 1
ATOM 877 C CA . TRP A 1 107 ? 3.196 -10.732 0.263 1.00 78.81 107 TRP A CA 1
ATOM 878 C C . TRP A 1 107 ? 4.079 -10.694 1.518 1.00 78.81 107 TRP A C 1
ATOM 880 O O . TRP A 1 107 ? 4.883 -9.773 1.682 1.00 78.81 107 TRP A O 1
ATOM 890 N N . ILE A 1 108 ? 3.958 -11.684 2.409 1.00 78.44 108 ILE A N 1
ATOM 891 C CA . ILE A 1 108 ? 4.776 -11.766 3.632 1.00 78.44 108 ILE A CA 1
ATOM 892 C C . ILE A 1 108 ? 6.256 -11.969 3.287 1.00 78.44 108 ILE A C 1
ATOM 894 O O . ILE A 1 108 ? 7.116 -11.347 3.910 1.00 78.44 108 ILE A O 1
ATOM 898 N N . SER A 1 109 ? 6.556 -12.813 2.298 1.00 76.19 109 SER A N 1
ATOM 899 C CA . SER A 1 109 ? 7.917 -13.067 1.820 1.00 76.19 109 SER A CA 1
ATOM 900 C C . SER A 1 109 ? 8.582 -11.786 1.314 1.00 76.19 109 SER A C 1
ATOM 902 O O . SER A 1 109 ? 9.708 -11.480 1.713 1.00 76.19 109 SER A O 1
ATOM 904 N N . HIS A 1 110 ? 7.861 -10.987 0.520 1.00 71.50 110 HIS A N 1
ATOM 905 C CA . HIS A 1 110 ? 8.360 -9.701 0.036 1.00 71.50 110 HIS A CA 1
ATOM 906 C C . HIS A 1 110 ? 8.631 -8.718 1.189 1.00 71.50 110 HIS A C 1
ATOM 908 O O . HIS A 1 110 ? 9.734 -8.188 1.307 1.00 71.50 110 HIS A O 1
ATOM 914 N N . LEU A 1 111 ? 7.675 -8.556 2.109 1.00 69.50 111 LEU A N 1
ATOM 915 C CA . LEU A 1 111 ? 7.799 -7.648 3.258 1.00 69.50 111 LEU A CA 1
ATOM 916 C C . LEU A 1 111 ? 8.892 -8.055 4.258 1.00 69.50 111 LEU A C 1
ATOM 918 O O . LEU A 1 111 ? 9.453 -7.212 4.956 1.00 69.50 111 LEU A O 1
ATOM 922 N N . ARG A 1 112 ? 9.220 -9.348 4.354 1.00 62.66 112 ARG A N 1
ATOM 923 C CA . ARG A 1 112 ? 10.314 -9.826 5.212 1.00 62.66 112 ARG A CA 1
ATOM 924 C C . ARG A 1 112 ? 11.674 -9.301 4.745 1.00 62.66 112 ARG A C 1
ATOM 926 O O . ARG A 1 112 ? 12.564 -9.150 5.576 1.00 62.66 112 ARG A O 1
ATOM 933 N N . ARG A 1 113 ? 11.825 -9.008 3.449 1.00 55.31 113 ARG A N 1
ATOM 934 C CA . ARG A 1 113 ? 13.058 -8.455 2.868 1.00 55.31 113 ARG A CA 1
ATOM 935 C C . ARG A 1 113 ? 13.172 -6.940 3.061 1.00 55.31 113 ARG A C 1
ATOM 937 O O . ARG A 1 113 ? 14.282 -6.431 3.038 1.00 55.31 113 ARG A O 1
ATOM 944 N N . THR A 1 114 ? 12.060 -6.245 3.311 1.00 52.19 114 THR A N 1
ATOM 945 C CA . THR A 1 114 ? 12.024 -4.780 3.478 1.00 52.19 114 THR A CA 1
ATOM 946 C C . THR A 1 114 ? 12.050 -4.314 4.941 1.00 52.19 114 THR A C 1
ATOM 948 O O . THR A 1 114 ? 12.248 -3.131 5.200 1.00 52.19 114 THR A O 1
ATOM 951 N N . HIS A 1 115 ? 11.841 -5.210 5.917 1.00 50.28 115 HIS A N 1
ATOM 952 C CA . HIS A 1 115 ? 11.632 -4.849 7.331 1.00 50.28 115 HIS A CA 1
ATOM 953 C C . HIS A 1 115 ? 12.505 -5.616 8.342 1.00 50.28 115 HIS A C 1
ATOM 955 O O . HIS A 1 115 ? 12.149 -5.696 9.518 1.00 50.28 115 HIS A O 1
ATOM 961 N N . SER A 1 116 ? 13.653 -6.170 7.937 1.00 40.66 116 SER A N 1
ATOM 962 C CA . SER A 1 116 ? 14.592 -6.808 8.877 1.00 40.66 116 SER A CA 1
ATOM 963 C C . SER A 1 116 ? 15.280 -5.843 9.852 1.00 40.66 116 SER A C 1
ATOM 965 O O . SER A 1 116 ? 16.027 -6.304 10.708 1.00 40.66 116 SER A O 1
ATOM 967 N N . GLU A 1 117 ? 14.999 -4.539 9.809 1.00 38.66 117 GLU A N 1
ATOM 968 C CA . GLU A 1 117 ? 15.503 -3.584 10.795 1.00 38.66 117 GLU A CA 1
ATOM 969 C C . GLU A 1 117 ? 14.367 -2.695 11.310 1.00 38.66 117 GLU A C 1
ATOM 971 O O . GLU A 1 117 ? 13.791 -1.867 10.600 1.00 38.66 117 GLU A O 1
ATOM 976 N N . GLY A 1 118 ? 14.007 -2.903 12.578 1.00 40.75 118 GLY A N 1
ATOM 977 C CA . GLY A 1 118 ? 13.117 -2.009 13.299 1.00 40.75 118 GLY A CA 1
ATOM 978 C C . GLY A 1 118 ? 13.755 -0.626 13.402 1.00 40.75 118 GLY A C 1
ATOM 979 O O . GLY A 1 118 ? 14.849 -0.488 13.932 1.00 40.75 118 GLY A O 1
ATOM 980 N N . ASN A 1 119 ? 13.036 0.392 12.932 1.00 45.38 119 ASN A N 1
ATOM 981 C CA . ASN A 1 119 ? 13.362 1.804 13.112 1.00 45.38 119 ASN A CA 1
ATOM 982 C C . ASN A 1 119 ? 14.727 2.245 12.549 1.00 45.38 119 ASN A C 1
ATOM 984 O O . ASN A 1 119 ? 15.645 2.509 13.315 1.00 45.38 119 ASN A O 1
ATOM 988 N N . CYS A 1 120 ? 14.834 2.447 11.234 1.00 32.66 120 CYS A N 1
ATOM 989 C CA . CYS A 1 120 ? 15.742 3.446 10.661 1.00 32.66 120 CYS A CA 1
ATOM 990 C C . CYS A 1 120 ? 15.318 3.820 9.236 1.00 32.66 120 CYS A C 1
ATOM 992 O O . CYS A 1 120 ? 14.891 2.976 8.455 1.00 32.66 120 CYS A O 1
ATOM 994 N N . ARG A 1 121 ? 15.436 5.111 8.901 1.00 40.97 121 ARG A N 1
ATOM 995 C CA . ARG A 1 121 ? 15.346 5.636 7.530 1.00 40.97 121 ARG A CA 1
ATOM 996 C C . ARG A 1 121 ? 16.275 4.811 6.633 1.00 40.97 121 ARG A C 1
ATOM 998 O O . ARG A 1 121 ? 17.486 4.857 6.838 1.00 40.97 121 ARG A O 1
ATOM 1005 N N . CYS A 1 122 ? 15.722 4.065 5.680 1.00 38.09 122 CYS A N 1
ATOM 1006 C CA . CYS A 1 122 ? 16.498 3.197 4.801 1.00 38.09 122 CYS A CA 1
ATOM 1007 C C . CYS A 1 122 ? 17.543 4.008 4.026 1.00 38.09 122 CYS A C 1
ATOM 1009 O O . CYS A 1 122 ? 17.217 4.851 3.188 1.00 38.09 122 CYS A O 1
ATOM 1011 N N . ARG A 1 123 ? 18.816 3.732 4.328 1.00 35.00 123 ARG A N 1
ATOM 1012 C CA . ARG A 1 123 ? 19.914 3.947 3.396 1.00 35.00 123 ARG A CA 1
ATOM 1013 C C . ARG A 1 123 ? 19.733 2.951 2.255 1.00 35.00 123 ARG A C 1
ATOM 1015 O O . ARG A 1 123 ? 19.655 1.752 2.480 1.00 35.00 123 ARG A O 1
ATOM 1022 N N . PHE A 1 124 ? 19.629 3.512 1.061 1.00 41.59 124 PHE A N 1
ATOM 1023 C CA . PHE A 1 124 ? 20.227 3.033 -0.182 1.00 41.59 124 PHE A CA 1
ATOM 1024 C C . PHE A 1 124 ? 21.112 1.767 -0.011 1.00 41.59 124 PHE A C 1
ATOM 1026 O O . PHE A 1 124 ? 22.191 1.856 0.572 1.00 41.59 124 PHE A O 1
ATOM 1033 N N . TRP A 1 125 ? 20.640 0.651 -0.584 1.00 41.56 125 TRP A N 1
ATOM 1034 C CA . TRP A 1 125 ? 21.344 -0.595 -0.952 1.00 41.56 125 TRP A CA 1
ATOM 1035 C C . TRP A 1 125 ? 21.828 -1.574 0.123 1.00 41.56 125 TRP A C 1
ATOM 1037 O O . TRP A 1 125 ? 22.681 -1.262 0.946 1.00 41.56 125 TRP A O 1
ATOM 1047 N N . GLN A 1 126 ? 21.451 -2.843 -0.069 1.00 36.09 126 GLN A N 1
ATOM 1048 C CA . GLN A 1 126 ? 22.440 -3.920 -0.158 1.00 36.09 126 GLN A CA 1
ATOM 1049 C C . GLN A 1 126 ? 21.938 -5.038 -1.095 1.00 36.09 126 GLN A C 1
ATOM 1051 O O . GLN A 1 126 ? 20.860 -5.588 -0.884 1.00 36.09 126 GLN A O 1
ATOM 1056 N N . ILE A 1 127 ? 22.770 -5.382 -2.090 1.00 31.38 127 ILE A N 1
ATOM 1057 C CA . ILE A 1 127 ? 22.595 -6.348 -3.202 1.00 31.38 127 ILE A CA 1
ATOM 1058 C C . ILE A 1 127 ? 22.083 -5.732 -4.528 1.00 31.38 127 ILE A C 1
ATOM 1060 O O . ILE A 1 127 ? 21.201 -6.273 -5.189 1.00 31.38 127 ILE A O 1
ATOM 1064 N N . LEU A 1 128 ? 22.673 -4.601 -4.924 1.00 32.94 128 LEU A N 1
ATOM 1065 C CA . LEU A 1 128 ? 23.566 -4.513 -6.094 1.00 32.94 128 LEU A CA 1
ATOM 1066 C C . LEU A 1 128 ? 24.847 -3.802 -5.637 1.00 32.94 128 LEU A C 1
ATOM 1068 O O . LEU A 1 128 ? 24.750 -3.030 -4.651 1.00 32.94 128 LEU A O 1
#

Foldseek 3Di:
DDDDDDDDDDDPPDPPDPPPPVDPLVLVVLVVVLVVLVVVLVVLVVVVDDDPVSVVVNVVSVVVSLVSVLVSLQSVVVVVVDDDCPDSLSSLVVCCVVVVDPDSPVSVVVVCVVPPDDDDDDPDDDDD

Secondary structure (DSSP, 8-state):
----------------------S--HHHHHHHHHHHHHHHHHHHHHTSS--HHHHHHHHHHHHHHHHHHHHHHHHHHHHTT-----SHHHHHHHHHHTTS-S-HHHHHHHHHHH-SSSS----S-S--

pLDDT: mean 74.34, std 21.2, range [31.38, 96.12]

InterPro domains:
  IPR010235 Probable ribonuclease HepT [PF08780] (29-112)
  IPR010235 Probable ribonuclease HepT [TIGR01987] (30-112)

Sequence (128 aa):
MNSENTTRTVKHKYLPERKTYGSDIRWKQRLHNYKKAFSQLQKFIDKRTLNELEEQGLIQSFEYTCELAWNVTKDYYTFQGVGGIQGSRDAIRLAFNRGLIGDGEGWISHLRRTHSEGNCRCRFWQIL